Protein AF-A0A816B307-F1 (afdb_monomer_lite)

Organism: NCBI:txid392033

InterPro domains:
  IPR000407 Nucleoside phosphatase GDA1/CD39 [PF01150] (20-88)
  IPR000407 Nucleoside phosphatase GDA1/CD39 [PTHR11782] (22-88)

Foldseek 3Di:
DKDKDWDWDADPVRPDIDTDDIDIDDDDDDLLVCLVPLVVSVVVVVVRVVVVPVVDDPVCPVVGDDDDDDDPSLVPDPPVSSVCNVVSD

Radius of gyration: 15.78 Å; chains: 1; bounding box: 44×23×37 Å

pLDDT: mean 90.89, std 3.27, range [76.44, 95.62]

Sequence (89 aa):
MFINLCTSVDNENGDTFVLKNEIFKELKPGLSSFVNDISKAAEQINNLLKIADQEVSRFKHRSTPLVLRATAGLRLLSETKQKLLLEGV

Structure (mmCIF, N/CA/C/O backbone):
data_AF-A0A816B307-F1
#
_entry.id   AF-A0A816B307-F1
#
loop_
_atom_site.group_PDB
_atom_site.id
_atom_site.type_symbol
_atom_site.label_atom_id
_atom_site.label_alt_id
_atom_site.label_comp_id
_atom_site.label_asym_id
_atom_site.label_entity_id
_atom_site.label_seq_id
_atom_site.pdbx_PDB_ins_code
_atom_site.Cartn_x
_atom_site.Cartn_y
_atom_site.Cartn_z
_atom_site.occupancy
_atom_site.B_iso_or_equiv
_atom_site.auth_seq_id
_atom_site.auth_comp_id
_atom_site.auth_asym_id
_atom_site.auth_atom_id
_atom_site.pdbx_PDB_model_num
ATOM 1 N N . MET A 1 1 ? -2.964 8.385 2.792 1.00 89.25 1 MET A N 1
ATOM 2 C CA . MET A 1 1 ? -2.419 7.020 2.587 1.00 89.25 1 MET A CA 1
ATOM 3 C C . MET A 1 1 ? -1.830 7.012 1.196 1.00 89.25 1 MET A C 1
ATOM 5 O O . MET A 1 1 ? -2.460 7.576 0.320 1.00 89.25 1 MET A O 1
ATOM 9 N N . PHE A 1 2 ? -0.646 6.460 0.973 1.00 92.88 2 PHE A N 1
ATOM 10 C CA . PHE A 1 2 ? -0.005 6.560 -0.335 1.00 92.88 2 PHE A CA 1
ATOM 11 C C . PHE A 1 2 ? 0.654 5.248 -0.735 1.00 92.88 2 PHE A C 1
ATOM 13 O O . PHE A 1 2 ? 0.944 4.410 0.119 1.00 92.88 2 PHE A O 1
ATOM 20 N N . ILE A 1 3 ? 0.904 5.109 -2.030 1.00 93.94 3 ILE A N 1
ATOM 21 C CA . ILE A 1 3 ? 1.762 4.080 -2.602 1.00 93.94 3 ILE A CA 1
ATOM 22 C C . ILE A 1 3 ? 2.892 4.762 -3.367 1.00 93.94 3 ILE A C 1
ATOM 24 O O . ILE A 1 3 ? 2.681 5.787 -4.022 1.00 93.94 3 ILE A O 1
ATOM 28 N N . ASN A 1 4 ? 4.090 4.204 -3.233 1.00 95.62 4 ASN A N 1
ATOM 29 C CA . ASN A 1 4 ? 5.265 4.638 -3.964 1.00 95.62 4 ASN A CA 1
ATOM 30 C C . ASN A 1 4 ? 5.837 3.443 -4.729 1.00 95.62 4 ASN A C 1
ATOM 32 O O . ASN A 1 4 ? 6.133 2.413 -4.120 1.00 95.62 4 ASN A O 1
ATOM 36 N N . LEU A 1 5 ? 5.948 3.570 -6.048 1.00 94.06 5 LEU A N 1
ATOM 37 C CA . LEU A 1 5 ? 6.515 2.555 -6.922 1.00 94.06 5 LEU A CA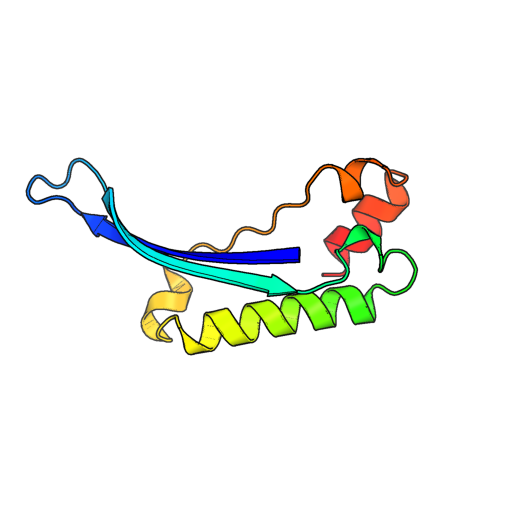 1
ATOM 38 C C . LEU A 1 5 ? 7.845 3.047 -7.468 1.00 94.06 5 LEU A C 1
ATOM 40 O O . LEU A 1 5 ? 7.887 3.937 -8.315 1.00 94.06 5 LEU A O 1
ATOM 44 N N . CYS A 1 6 ? 8.920 2.405 -7.029 1.00 92.62 6 CYS A N 1
ATOM 45 C CA . CYS A 1 6 ? 10.267 2.696 -7.487 1.00 92.62 6 CYS A CA 1
ATOM 46 C C . CYS A 1 6 ? 10.730 1.608 -8.455 1.00 92.62 6 CYS A C 1
ATOM 48 O O . CYS A 1 6 ? 10.671 0.419 -8.146 1.00 92.62 6 CYS A O 1
ATOM 50 N N . THR A 1 7 ? 11.228 2.011 -9.620 1.00 91.69 7 THR A N 1
ATOM 51 C CA . THR A 1 7 ? 11.976 1.126 -10.515 1.00 91.69 7 THR A CA 1
ATOM 52 C C . THR A 1 7 ? 13.442 1.488 -10.417 1.00 91.69 7 THR A C 1
ATOM 54 O O . THR A 1 7 ? 13.813 2.612 -10.750 1.00 91.69 7 THR A O 1
ATOM 57 N N . SER A 1 8 ? 14.273 0.546 -9.991 1.00 90.62 8 SER A N 1
ATOM 58 C CA . SER A 1 8 ? 15.725 0.680 -10.001 1.00 90.62 8 SER A CA 1
ATOM 59 C C . SER A 1 8 ? 16.356 -0.219 -11.061 1.00 90.62 8 SER A C 1
ATOM 61 O O . SER A 1 8 ? 15.763 -1.208 -11.497 1.00 90.62 8 SER A O 1
ATOM 63 N N . VAL A 1 9 ? 17.550 0.157 -11.500 1.00 90.19 9 VAL A N 1
ATOM 64 C CA . VAL A 1 9 ? 18.417 -0.639 -12.377 1.00 90.19 9 VAL A CA 1
ATOM 65 C C . VAL A 1 9 ? 19.806 -0.719 -11.757 1.00 90.19 9 VAL A C 1
ATOM 67 O O . VAL A 1 9 ? 20.185 0.178 -11.003 1.00 90.19 9 VAL A O 1
ATOM 70 N N . ASP A 1 10 ? 20.549 -1.777 -12.057 1.00 88.56 10 ASP A N 1
ATOM 71 C CA . ASP A 1 10 ? 21.950 -1.886 -11.649 1.00 88.56 10 ASP A CA 1
ATOM 72 C C . ASP A 1 10 ? 22.783 -0.789 -12.321 1.00 88.56 10 ASP A C 1
ATOM 74 O O . ASP A 1 10 ? 22.511 -0.386 -13.458 1.00 88.56 10 ASP A O 1
ATOM 78 N N . ASN A 1 11 ? 23.791 -0.284 -11.614 1.00 83.88 11 ASN A N 1
ATOM 79 C CA . ASN A 1 11 ? 24.819 0.551 -12.222 1.00 83.88 11 ASN A CA 1
ATOM 80 C C . ASN A 1 11 ? 25.713 -0.300 -13.154 1.00 83.88 11 ASN A C 1
ATOM 82 O O . ASN A 1 11 ? 25.710 -1.528 -13.086 1.00 83.88 11 ASN A O 1
ATOM 86 N N . GLU A 1 12 ? 26.512 0.347 -14.006 1.00 79.81 12 GLU A N 1
ATOM 87 C CA . GLU A 1 12 ? 27.381 -0.337 -14.985 1.00 79.81 12 GLU A CA 1
ATOM 88 C C . GLU A 1 12 ? 28.395 -1.314 -14.356 1.00 79.81 12 GLU A C 1
ATOM 90 O O . GLU A 1 12 ? 28.844 -2.244 -15.020 1.00 79.81 12 GLU A O 1
ATOM 95 N N . ASN A 1 13 ? 28.714 -1.139 -13.070 1.00 81.56 13 ASN A N 1
ATOM 96 C CA . ASN A 1 13 ? 29.655 -1.959 -12.308 1.00 81.56 13 ASN A CA 1
ATOM 97 C C . ASN A 1 13 ? 28.966 -3.046 -11.452 1.00 81.56 13 ASN A C 1
ATOM 99 O O . ASN A 1 13 ? 29.656 -3.854 -10.842 1.00 81.56 13 ASN A O 1
ATOM 103 N N . GLY A 1 14 ? 27.629 -3.083 -11.384 1.00 76.44 14 GLY A N 1
ATOM 104 C CA . GLY A 1 14 ? 26.845 -4.036 -10.587 1.00 76.44 14 GLY A CA 1
ATOM 105 C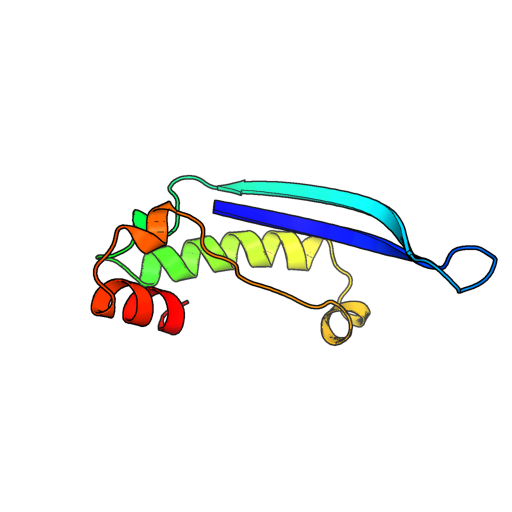 C . GLY A 1 14 ? 26.827 -3.803 -9.067 1.00 76.44 14 GLY A C 1
ATOM 106 O O . GLY A 1 14 ? 26.177 -4.560 -8.352 1.00 76.44 14 GLY A O 1
ATOM 107 N N . ASP A 1 15 ? 27.498 -2.765 -8.560 1.00 83.81 15 ASP A N 1
ATOM 108 C CA . ASP A 1 15 ? 27.703 -2.585 -7.111 1.00 83.81 15 ASP A CA 1
ATOM 109 C C . ASP A 1 15 ? 26.601 -1.770 -6.417 1.00 83.81 15 ASP A C 1
ATOM 111 O O . ASP A 1 15 ? 26.447 -1.823 -5.194 1.00 83.81 15 ASP A O 1
ATOM 115 N N . THR A 1 16 ? 25.840 -0.971 -7.170 1.00 88.19 16 THR A N 1
ATOM 116 C CA . THR A 1 16 ? 24.749 -0.156 -6.620 1.00 88.19 16 THR A CA 1
ATOM 117 C C . THR A 1 16 ? 23.541 -0.120 -7.544 1.00 88.19 16 THR A C 1
ATOM 119 O O . THR A 1 16 ? 23.658 -0.233 -8.763 1.00 88.19 16 THR A O 1
ATOM 122 N N . PHE A 1 17 ? 22.367 0.090 -6.949 1.00 88.19 17 PHE A N 1
ATOM 123 C CA . PHE A 1 17 ? 21.128 0.335 -7.676 1.00 88.19 17 PHE A CA 1
ATOM 124 C C . PHE A 1 17 ? 20.924 1.835 -7.893 1.00 88.19 17 PHE A C 1
ATOM 126 O O . PHE A 1 17 ? 21.042 2.631 -6.959 1.00 88.19 17 PHE A O 1
ATOM 133 N N . VAL A 1 18 ? 20.543 2.215 -9.108 1.00 91.88 18 VAL A N 1
ATOM 134 C CA . VAL A 1 18 ? 20.161 3.582 -9.470 1.00 91.88 18 VAL A CA 1
ATOM 135 C C . VAL A 1 18 ? 18.648 3.644 -9.645 1.00 91.88 18 VAL A C 1
ATOM 137 O O . VAL A 1 18 ? 18.059 2.828 -10.358 1.00 91.88 18 VAL A O 1
ATOM 140 N N . LEU A 1 19 ? 18.001 4.614 -8.994 1.00 92.19 19 LEU A N 1
ATOM 141 C CA . LEU A 1 19 ? 16.576 4.883 -9.185 1.00 92.19 19 LEU A CA 1
ATOM 142 C C . LEU A 1 19 ? 16.346 5.407 -10.608 1.00 92.19 19 LEU A C 1
ATOM 144 O O . LEU A 1 19 ? 16.869 6.452 -10.983 1.00 92.19 19 LEU A O 1
ATOM 148 N N . LYS A 1 20 ? 15.550 4.682 -11.392 1.00 92.00 20 LYS A N 1
ATOM 149 C CA . LYS A 1 20 ? 15.207 5.032 -12.773 1.00 92.00 20 LYS A CA 1
ATOM 150 C C . LYS A 1 20 ? 13.871 5.759 -12.874 1.00 92.00 20 LYS A C 1
ATOM 152 O O . LYS A 1 20 ? 13.734 6.671 -13.680 1.00 92.00 20 LYS A O 1
ATOM 157 N N . ASN A 1 21 ? 12.877 5.309 -12.114 1.00 90.75 21 ASN A N 1
ATOM 158 C CA . ASN A 1 21 ? 11.538 5.887 -12.130 1.00 90.75 21 ASN A CA 1
ATOM 159 C C . ASN A 1 21 ? 10.896 5.796 -10.748 1.00 90.75 21 ASN A C 1
ATOM 161 O O . ASN A 1 21 ? 11.121 4.819 -10.031 1.00 90.75 21 ASN A O 1
ATOM 165 N N . GLU A 1 22 ? 10.061 6.776 -10.426 1.00 94.00 22 GLU A N 1
ATOM 166 C CA . GLU A 1 22 ? 9.286 6.836 -9.192 1.00 94.00 22 GLU A CA 1
ATOM 167 C C . GLU A 1 22 ? 7.857 7.283 -9.510 1.00 94.00 22 GLU A C 1
ATOM 169 O O . GLU A 1 22 ? 7.643 8.284 -10.195 1.00 94.00 22 GLU A O 1
ATOM 174 N N . ILE A 1 23 ? 6.870 6.542 -9.010 1.00 93.56 23 ILE A N 1
ATOM 175 C CA . ILE A 1 23 ? 5.455 6.895 -9.122 1.00 93.56 23 ILE A CA 1
ATOM 176 C C . ILE A 1 23 ? 4.883 7.017 -7.720 1.00 93.56 23 ILE A C 1
ATOM 178 O O . ILE A 1 23 ? 4.785 6.034 -6.987 1.00 93.56 23 ILE A O 1
ATOM 182 N N . PHE A 1 24 ? 4.432 8.222 -7.386 1.00 95.00 24 PHE A N 1
ATOM 183 C CA . PHE A 1 24 ? 3.784 8.520 -6.118 1.00 95.00 24 PHE A CA 1
ATOM 184 C C . PHE A 1 24 ? 2.295 8.799 -6.323 1.00 95.00 24 PHE A C 1
ATOM 186 O O . PHE A 1 24 ? 1.912 9.649 -7.134 1.00 95.00 24 PHE A O 1
ATOM 193 N N . LYS A 1 25 ? 1.442 8.105 -5.563 1.00 94.81 25 LYS A N 1
ATOM 194 C CA . LYS A 1 25 ? -0.003 8.366 -5.518 1.00 94.81 25 LYS A CA 1
ATOM 195 C C . LYS A 1 25 ? -0.495 8.366 -4.085 1.00 94.81 25 LYS A C 1
ATOM 197 O O . LYS A 1 25 ? -0.191 7.456 -3.318 1.00 94.81 25 LYS A O 1
ATOM 202 N N . GLU A 1 26 ? -1.309 9.358 -3.751 1.00 93.56 26 GLU A N 1
ATOM 203 C CA . GLU A 1 26 ? -1.908 9.510 -2.431 1.00 93.56 26 GLU A CA 1
ATOM 204 C C . GLU A 1 26 ? -3.438 9.482 -2.519 1.00 93.56 26 GLU A C 1
ATOM 206 O O . GLU A 1 26 ? -4.041 10.137 -3.366 1.00 93.56 26 GLU A O 1
ATOM 211 N N . LEU A 1 27 ? -4.056 8.754 -1.592 1.00 91.38 27 LEU A N 1
ATOM 212 C CA . LEU A 1 27 ? -5.483 8.753 -1.308 1.00 91.38 27 LEU A CA 1
ATOM 213 C C . LEU A 1 27 ? -5.751 9.323 0.089 1.00 91.38 27 LEU A C 1
ATOM 215 O O . LEU A 1 27 ? -4.976 9.135 1.037 1.00 91.38 27 LEU A O 1
ATOM 219 N N . LYS A 1 28 ? -6.888 10.003 0.222 1.00 90.81 28 LYS A N 1
ATOM 220 C CA . LYS A 1 28 ? -7.415 10.518 1.489 1.00 90.81 28 LYS A CA 1
ATOM 221 C C . LYS A 1 28 ? -8.806 9.913 1.726 1.00 90.81 28 LYS A C 1
ATOM 223 O O . LYS A 1 28 ? -9.548 9.770 0.758 1.00 90.81 28 LYS A O 1
ATOM 228 N N . PRO A 1 29 ? -9.196 9.620 2.980 1.00 90.50 29 PRO A N 1
ATOM 229 C CA . PRO A 1 29 ? -8.443 9.824 4.221 1.00 90.50 29 PRO A CA 1
ATOM 230 C C . PRO A 1 29 ? -7.374 8.739 4.484 1.00 90.50 29 PRO A C 1
ATOM 232 O O . PRO A 1 29 ? -7.173 7.823 3.692 1.00 90.50 29 PRO A O 1
ATOM 235 N N . GLY A 1 30 ? -6.602 8.885 5.567 1.00 89.31 30 GLY A N 1
ATOM 236 C CA . GLY A 1 30 ? -5.557 7.925 5.951 1.00 89.31 30 GLY A CA 1
ATOM 237 C C . GLY A 1 30 ? -6.107 6.654 6.611 1.00 89.31 30 GLY A C 1
ATOM 238 O O . GLY A 1 30 ? -7.264 6.611 7.013 1.00 89.31 30 GLY A O 1
ATOM 239 N N . LEU A 1 31 ? -5.251 5.637 6.787 1.00 89.69 31 LEU A N 1
ATOM 240 C CA . LEU A 1 31 ? -5.639 4.337 7.360 1.00 89.69 31 LEU A CA 1
ATOM 241 C C . LEU A 1 31 ? -6.315 4.474 8.738 1.00 89.69 31 LEU A C 1
ATOM 243 O O . LEU A 1 31 ? -7.342 3.857 8.995 1.00 89.69 31 LEU A O 1
ATOM 247 N N . SER A 1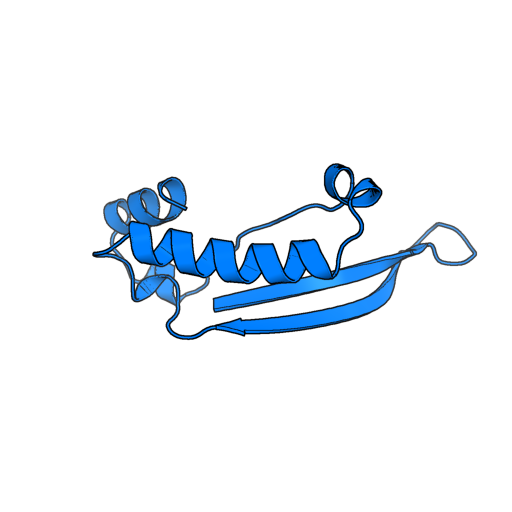 32 ? -5.802 5.361 9.595 1.00 89.12 32 SER A N 1
ATOM 248 C CA . SER A 1 32 ? -6.342 5.620 10.938 1.00 89.12 32 SER A CA 1
ATOM 249 C C . SER A 1 32 ? -7.756 6.216 10.957 1.00 89.12 32 SER A C 1
ATOM 251 O O . SER A 1 32 ? -8.378 6.264 12.013 1.00 89.12 32 SER A O 1
ATOM 253 N N . SER A 1 33 ? -8.290 6.675 9.823 1.00 91.06 33 SER A N 1
ATOM 254 C CA . SER A 1 33 ? -9.679 7.141 9.727 1.00 91.06 33 SER A CA 1
ATOM 255 C C . SER A 1 33 ? -10.683 5.993 9.576 1.00 91.06 33 SER A C 1
ATOM 257 O O . SER A 1 33 ? -11.874 6.205 9.777 1.00 91.06 33 SER A O 1
ATOM 259 N N . PHE A 1 34 ? -10.215 4.780 9.269 1.00 90.56 34 PHE A N 1
ATOM 260 C CA . PHE A 1 34 ? -11.048 3.600 9.005 1.00 90.56 34 PHE A CA 1
ATOM 261 C C . PHE A 1 34 ? -11.059 2.588 10.158 1.00 90.56 34 PHE A C 1
ATOM 263 O O . PHE A 1 34 ? -11.421 1.432 9.990 1.00 90.56 34 PHE A O 1
ATOM 270 N N . VAL A 1 35 ? -10.690 3.013 11.363 1.00 87.50 35 VAL A N 1
ATOM 271 C CA . VAL A 1 35 ? -10.528 2.130 12.535 1.00 87.50 35 VAL A CA 1
ATOM 272 C C . VAL A 1 35 ? -11.817 1.419 12.948 1.00 87.50 35 VAL A C 1
ATOM 274 O O . VAL A 1 35 ? -11.767 0.352 13.550 1.00 87.50 35 VAL A O 1
ATOM 277 N N . ASN A 1 36 ? -12.965 2.008 12.621 1.00 88.44 36 ASN A N 1
ATOM 278 C CA . ASN A 1 36 ? -14.276 1.430 12.905 1.00 88.44 36 ASN A CA 1
ATOM 279 C C . ASN A 1 36 ? -14.878 0.698 11.687 1.00 88.44 36 ASN A C 1
ATOM 281 O O . ASN A 1 36 ? -15.987 0.187 11.788 1.00 88.44 36 ASN A O 1
ATOM 285 N N . ASP A 1 37 ? -14.189 0.682 10.539 1.00 92.38 37 ASP A N 1
ATOM 286 C CA . ASP A 1 37 ? -14.672 0.113 9.274 1.00 92.38 37 ASP A CA 1
ATOM 287 C C . ASP A 1 37 ? -13.494 -0.451 8.458 1.00 92.38 37 ASP A C 1
ATOM 289 O O . ASP A 1 37 ? -12.975 0.176 7.530 1.00 92.38 37 ASP A O 1
ATOM 293 N N . ILE A 1 38 ? -13.047 -1.646 8.851 1.00 90.88 38 ILE A N 1
ATOM 294 C CA . ILE A 1 38 ? -11.904 -2.344 8.242 1.00 90.88 38 ILE A CA 1
ATOM 295 C C . ILE A 1 38 ? -12.150 -2.610 6.753 1.00 90.88 38 ILE A C 1
ATOM 297 O O . ILE A 1 38 ? -11.237 -2.471 5.943 1.00 90.88 38 ILE A O 1
ATOM 301 N N . SER A 1 39 ? -13.385 -2.942 6.369 1.00 93.31 39 SER A N 1
ATOM 302 C CA . SER A 1 39 ? -13.736 -3.222 4.975 1.00 93.31 39 SER A CA 1
ATOM 303 C C . SER A 1 39 ? -13.395 -2.044 4.063 1.00 93.31 39 SER A C 1
ATOM 305 O O . SER A 1 39 ? -12.797 -2.237 3.004 1.00 93.31 39 SER A O 1
ATOM 307 N N . LYS A 1 40 ? -13.679 -0.809 4.498 1.00 93.19 40 LYS A N 1
ATOM 308 C CA . LYS A 1 40 ? -13.275 0.394 3.754 1.00 93.19 40 LYS A CA 1
ATOM 309 C C . LYS A 1 40 ? -11.765 0.622 3.753 1.00 93.19 40 LYS A C 1
ATOM 311 O O . LYS A 1 40 ? -11.235 1.122 2.763 1.00 93.19 40 LYS A O 1
ATOM 316 N N . ALA A 1 41 ? -11.064 0.258 4.827 1.00 91.81 41 ALA A N 1
ATOM 317 C CA . ALA A 1 41 ? -9.603 0.315 4.863 1.00 91.81 41 ALA A CA 1
ATOM 318 C C . ALA A 1 41 ? -8.980 -0.601 3.796 1.00 91.81 41 ALA A C 1
ATOM 320 O O . ALA A 1 41 ? -8.131 -0.155 3.019 1.00 91.81 41 ALA A O 1
ATOM 321 N N . ALA A 1 42 ? -9.452 -1.848 3.723 1.00 92.88 42 ALA A N 1
ATOM 322 C CA . ALA A 1 42 ? -9.016 -2.833 2.739 1.00 92.88 42 ALA A CA 1
ATOM 323 C C . ALA A 1 42 ? -9.372 -2.396 1.309 1.00 92.88 42 ALA A C 1
ATOM 325 O O . ALA A 1 42 ? -8.557 -2.515 0.396 1.00 92.88 42 ALA A O 1
ATOM 326 N N . GLU A 1 43 ? -10.556 -1.814 1.101 1.00 93.81 43 GLU A N 1
ATOM 327 C CA . GLU A 1 43 ? -10.949 -1.245 -0.192 1.00 93.81 43 GLU A CA 1
ATOM 328 C C . GLU A 1 43 ? -9.997 -0.125 -0.645 1.00 93.81 43 GLU A C 1
ATOM 330 O O . GLU A 1 43 ? -9.562 -0.104 -1.799 1.00 93.81 43 GLU A O 1
ATOM 335 N N . GLN A 1 44 ? -9.615 0.785 0.257 1.00 92.25 44 GLN A N 1
ATOM 336 C CA . GLN A 1 44 ? -8.663 1.853 -0.061 1.00 92.25 44 GLN A CA 1
ATOM 337 C C . GLN A 1 44 ? -7.277 1.313 -0.424 1.00 92.25 44 GLN A C 1
ATOM 339 O O . GLN A 1 44 ? -6.669 1.797 -1.381 1.00 92.25 44 GLN A O 1
ATOM 344 N N . ILE A 1 45 ? -6.794 0.288 0.283 1.00 93.44 45 ILE A N 1
ATOM 345 C CA . ILE A 1 45 ? -5.530 -0.378 -0.057 1.00 93.44 45 ILE A CA 1
ATOM 346 C C . ILE A 1 45 ? -5.641 -1.072 -1.415 1.00 93.44 45 ILE A C 1
ATOM 348 O O . ILE A 1 45 ? -4.769 -0.885 -2.260 1.00 93.44 45 ILE A O 1
ATOM 352 N N . ASN A 1 46 ? -6.745 -1.764 -1.693 1.00 94.25 46 ASN A N 1
ATOM 353 C CA . ASN A 1 46 ? -6.994 -2.372 -3.000 1.00 94.25 46 ASN A CA 1
ATOM 354 C C . ASN A 1 46 ? -6.986 -1.348 -4.142 1.00 94.25 46 ASN A C 1
ATOM 356 O O . ASN A 1 46 ? -6.499 -1.649 -5.230 1.00 94.25 46 ASN A O 1
ATOM 360 N N . ASN A 1 47 ? -7.475 -0.128 -3.918 1.00 94.00 47 ASN A N 1
ATOM 361 C CA . ASN A 1 47 ? -7.406 0.933 -4.924 1.00 94.00 47 ASN A CA 1
ATOM 362 C C . ASN A 1 47 ? -5.961 1.373 -5.204 1.00 94.00 47 ASN A C 1
ATOM 364 O O . ASN A 1 47 ? -5.610 1.583 -6.364 1.00 94.00 47 ASN A O 1
ATOM 368 N N . LEU A 1 48 ? -5.103 1.439 -4.181 1.00 94.00 48 LEU A N 1
ATOM 369 C CA . LEU A 1 48 ? -3.667 1.674 -4.372 1.00 94.00 48 LEU A CA 1
ATOM 370 C C . LEU A 1 48 ? -2.986 0.507 -5.099 1.00 94.00 48 LEU A C 1
ATOM 372 O O . LEU A 1 48 ? -2.181 0.734 -6.000 1.00 94.00 48 LEU A O 1
ATOM 376 N N . LEU A 1 49 ? -3.333 -0.735 -4.753 1.00 94.25 49 LEU A N 1
ATOM 377 C CA . LEU A 1 49 ? -2.777 -1.926 -5.397 1.00 94.25 49 LEU A CA 1
ATOM 378 C C . LEU A 1 49 ? -3.184 -2.039 -6.866 1.00 94.25 49 LEU A C 1
ATOM 380 O O . LEU A 1 49 ? -2.360 -2.434 -7.679 1.00 94.25 49 LEU A O 1
ATOM 384 N N . LYS A 1 50 ? -4.403 -1.634 -7.238 1.00 94.38 50 LYS A N 1
ATOM 385 C CA . LYS A 1 50 ? -4.818 -1.556 -8.649 1.00 94.38 50 LYS A CA 1
ATOM 386 C C . LYS A 1 50 ? -3.963 -0.578 -9.447 1.00 94.38 50 LYS A C 1
ATOM 388 O O . LYS A 1 50 ? -3.640 -0.865 -10.593 1.00 94.38 50 LYS A O 1
ATOM 393 N N . ILE A 1 51 ? -3.577 0.548 -8.846 1.00 91.81 51 ILE A N 1
ATOM 394 C CA . ILE A 1 51 ? -2.647 1.477 -9.494 1.00 91.81 51 ILE A CA 1
ATOM 395 C C . ILE A 1 51 ? -1.292 0.790 -9.689 1.00 91.81 51 ILE A C 1
ATOM 397 O O . ILE A 1 51 ? -0.733 0.842 -10.779 1.00 91.81 51 ILE A O 1
ATOM 401 N N . ALA A 1 52 ? -0.785 0.085 -8.674 1.00 92.81 52 ALA A N 1
ATOM 402 C CA . ALA A 1 52 ? 0.462 -0.659 -8.820 1.00 92.81 52 ALA A CA 1
ATOM 403 C C . ALA A 1 52 ? 0.389 -1.779 -9.872 1.00 92.81 52 ALA A C 1
ATOM 405 O O . ALA A 1 52 ? 1.344 -1.970 -10.619 1.00 92.81 52 ALA A O 1
ATOM 406 N N . ASP A 1 53 ? -0.735 -2.491 -9.962 1.00 93.56 53 ASP A N 1
ATOM 407 C CA . ASP A 1 53 ? -0.969 -3.562 -10.940 1.00 93.56 53 ASP A CA 1
ATOM 408 C C . ASP A 1 53 ? -0.945 -3.043 -12.386 1.00 93.56 53 ASP A C 1
ATOM 410 O O . ASP A 1 53 ? -0.483 -3.740 -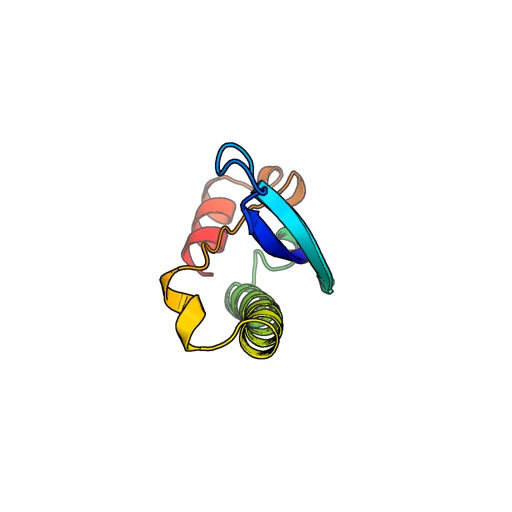13.287 1.00 93.56 53 ASP A O 1
ATOM 414 N N . GLN A 1 54 ? -1.397 -1.803 -12.606 1.00 92.38 54 GLN A N 1
ATOM 415 C CA . GLN A 1 54 ? -1.364 -1.146 -13.917 1.00 92.38 54 GLN A CA 1
ATOM 416 C C . GLN A 1 54 ? 0.048 -0.706 -14.324 1.00 92.38 54 GLN A C 1
ATOM 418 O O . GLN A 1 54 ? 0.391 -0.776 -15.503 1.00 92.38 54 GLN A O 1
ATOM 423 N N . GLU A 1 55 ? 0.868 -0.278 -13.363 1.00 91.38 55 GLU A N 1
ATOM 424 C CA . GLU A 1 55 ? 2.221 0.237 -13.618 1.00 91.38 55 GLU A CA 1
ATOM 425 C C . GLU A 1 55 ? 3.289 -0.872 -13.654 1.00 91.38 55 GLU A C 1
ATOM 427 O O . GLU A 1 55 ? 4.279 -0.780 -14.385 1.00 91.38 55 GLU A O 1
ATOM 432 N N . VAL A 1 56 ? 3.116 -1.949 -12.877 1.00 92.12 56 VAL A N 1
ATOM 433 C CA . VAL A 1 56 ? 4.073 -3.062 -12.805 1.00 92.12 56 VAL A CA 1
ATOM 434 C C . VAL A 1 56 ? 3.638 -4.194 -13.724 1.00 92.12 56 VAL A C 1
ATOM 436 O O . VAL A 1 56 ? 2.584 -4.800 -13.552 1.00 92.12 56 VAL A O 1
ATOM 439 N N . SER A 1 57 ? 4.501 -4.568 -14.668 1.00 92.12 57 SER A N 1
ATOM 440 C CA . SER A 1 57 ? 4.225 -5.694 -15.561 1.00 92.12 57 SER A CA 1
ATOM 441 C C . SER A 1 57 ? 4.055 -7.018 -14.801 1.00 92.12 57 SER A C 1
ATOM 443 O O . SER A 1 57 ? 4.866 -7.349 -13.935 1.00 92.12 57 SER A O 1
ATOM 445 N N . ARG A 1 58 ? 3.070 -7.835 -15.206 1.00 92.81 58 ARG A N 1
ATOM 446 C CA . ARG A 1 58 ? 2.721 -9.146 -14.606 1.00 92.81 58 ARG A CA 1
ATOM 447 C C . ARG A 1 58 ? 3.916 -10.054 -14.302 1.00 92.81 58 ARG A C 1
ATOM 449 O O . ARG A 1 58 ? 3.965 -10.687 -13.253 1.00 92.81 58 ARG A O 1
ATOM 456 N N . PHE A 1 59 ? 4.891 -10.124 -15.206 1.00 94.25 59 PHE A N 1
ATOM 457 C CA . PHE A 1 59 ? 6.073 -10.975 -15.035 1.00 94.25 59 PHE A CA 1
ATOM 458 C C . PHE A 1 59 ? 7.020 -10.490 -13.925 1.00 94.25 59 PHE A C 1
ATOM 460 O O . PHE A 1 59 ? 7.766 -11.296 -13.377 1.00 94.25 59 PHE A O 1
ATOM 467 N N . LYS A 1 60 ? 6.971 -9.201 -13.558 1.00 93.81 60 LYS A N 1
ATOM 468 C CA . LYS A 1 60 ? 7.766 -8.626 -12.463 1.00 93.81 60 LYS A CA 1
ATOM 469 C C . LYS A 1 60 ? 7.089 -8.732 -11.101 1.00 93.81 60 LYS A C 1
ATOM 471 O O . LYS A 1 60 ? 7.788 -8.615 -10.104 1.00 93.81 60 LYS A O 1
ATOM 476 N N . HIS A 1 61 ? 5.782 -9.016 -11.027 1.00 92.69 61 HIS A N 1
ATOM 477 C CA . HIS A 1 61 ? 5.042 -9.076 -9.754 1.00 92.69 61 HIS A CA 1
ATOM 478 C C . HIS A 1 61 ? 5.706 -9.987 -8.718 1.00 92.69 61 HIS A C 1
ATOM 480 O O . HIS A 1 61 ? 5.791 -9.618 -7.555 1.00 92.69 61 HIS A O 1
ATOM 486 N N . ARG A 1 62 ? 6.236 -11.146 -9.135 1.00 93.69 62 ARG A N 1
ATOM 487 C CA . ARG A 1 62 ? 6.924 -12.078 -8.220 1.00 93.69 62 ARG A CA 1
ATOM 488 C C . ARG A 1 62 ? 8.234 -11.529 -7.650 1.00 93.69 62 ARG A C 1
ATOM 490 O O . ARG A 1 62 ? 8.627 -11.932 -6.564 1.00 93.69 62 ARG A O 1
ATOM 497 N N . SER A 1 63 ? 8.914 -10.658 -8.390 1.00 92.62 63 SER A N 1
ATOM 498 C CA . SER A 1 63 ? 10.199 -10.060 -8.010 1.00 92.62 63 SER A CA 1
ATOM 499 C C . SER A 1 63 ? 10.070 -8.652 -7.425 1.00 92.62 63 SER A C 1
ATOM 501 O O . SER A 1 63 ? 11.061 -8.098 -6.966 1.00 92.62 63 SER A O 1
ATOM 503 N N . THR A 1 64 ? 8.881 -8.047 -7.473 1.00 93.75 64 THR A N 1
ATOM 504 C CA . THR A 1 64 ? 8.637 -6.699 -6.956 1.00 93.75 64 THR A CA 1
ATOM 505 C C . THR A 1 64 ? 8.212 -6.794 -5.490 1.00 93.75 64 THR A C 1
ATOM 507 O O . THR A 1 64 ? 7.096 -7.236 -5.215 1.00 93.75 64 THR A O 1
ATOM 510 N N . PRO A 1 65 ? 9.065 -6.393 -4.530 1.00 93.69 65 PRO A N 1
ATOM 511 C CA . PRO A 1 65 ? 8.693 -6.413 -3.124 1.00 93.69 65 PRO A CA 1
ATOM 512 C C . PRO A 1 65 ? 7.596 -5.382 -2.850 1.00 93.69 65 PRO A C 1
ATOM 514 O O . PRO A 1 65 ? 7.667 -4.240 -3.305 1.00 93.69 65 PRO A O 1
ATOM 517 N N . LEU A 1 66 ? 6.602 -5.779 -2.059 1.00 93.12 66 LEU A N 1
ATOM 518 C CA . LEU A 1 66 ? 5.539 -4.905 -1.579 1.00 93.12 66 LEU A CA 1
ATOM 519 C C . LEU A 1 66 ? 5.660 -4.767 -0.063 1.00 93.12 66 LEU A C 1
ATOM 521 O O . LEU A 1 66 ? 5.717 -5.764 0.654 1.00 93.12 66 LEU A O 1
ATOM 525 N N . VAL A 1 67 ? 5.694 -3.528 0.427 1.00 92.75 67 VAL A N 1
ATOM 526 C CA . VAL A 1 67 ? 5.807 -3.241 1.859 1.00 92.75 67 VAL A CA 1
ATOM 527 C C . VAL A 1 67 ? 4.739 -2.235 2.257 1.00 92.75 67 VAL A C 1
ATOM 529 O O . VAL A 1 67 ? 4.743 -1.094 1.796 1.00 92.75 67 VAL A O 1
ATOM 532 N N . LEU A 1 68 ? 3.851 -2.642 3.162 1.00 90.81 68 LEU A N 1
ATOM 533 C CA . LEU A 1 68 ? 2.894 -1.745 3.797 1.00 90.81 68 LEU A CA 1
ATOM 534 C C . LEU A 1 68 ? 3.509 -1.164 5.072 1.00 90.81 68 LEU A C 1
ATOM 536 O O . LEU A 1 68 ? 3.987 -1.894 5.940 1.00 90.81 68 LEU A O 1
ATOM 540 N N . ARG A 1 69 ? 3.496 0.165 5.200 1.00 89.38 69 ARG A N 1
ATOM 541 C CA . ARG A 1 69 ? 3.993 0.866 6.390 1.00 89.38 69 ARG A CA 1
ATOM 542 C C . ARG A 1 69 ? 2.953 1.857 6.877 1.00 89.38 69 ARG A C 1
ATOM 544 O O . ARG A 1 69 ? 2.444 2.667 6.107 1.00 89.38 69 ARG A O 1
ATOM 551 N N . ALA A 1 70 ? 2.684 1.828 8.175 1.00 88.31 70 ALA A N 1
ATOM 552 C CA . ALA A 1 70 ? 1.838 2.807 8.836 1.00 88.31 70 ALA A CA 1
ATOM 553 C C . ALA A 1 70 ? 2.689 3.827 9.604 1.00 88.31 70 ALA A C 1
ATOM 555 O O . ALA A 1 70 ? 3.720 3.492 10.187 1.00 88.31 70 ALA A O 1
ATOM 556 N N . THR A 1 71 ? 2.263 5.090 9.595 1.00 89.38 71 THR A N 1
ATOM 557 C CA . THR A 1 71 ? 2.989 6.197 10.235 1.00 89.38 71 THR A CA 1
ATOM 558 C C . THR A 1 71 ? 2.359 6.583 11.580 1.00 89.38 71 THR A C 1
ATOM 560 O O . THR A 1 71 ? 1.596 5.820 12.173 1.00 89.38 71 THR A O 1
ATOM 563 N N . ALA A 1 72 ? 2.699 7.768 12.106 1.00 88.44 72 ALA A N 1
ATOM 564 C CA . ALA A 1 72 ? 2.261 8.256 13.416 1.00 88.44 72 ALA A CA 1
ATOM 565 C C . ALA A 1 72 ? 0.743 8.172 13.648 1.00 88.44 72 ALA A C 1
ATOM 567 O O . ALA A 1 72 ? 0.337 7.852 14.758 1.00 88.44 72 ALA A O 1
ATOM 568 N N . GLY A 1 73 ? -0.082 8.373 12.613 1.00 87.00 73 GLY A N 1
ATOM 569 C CA . GLY A 1 73 ? -1.542 8.312 12.744 1.00 87.00 73 GLY A CA 1
ATOM 570 C C . GLY A 1 73 ? -2.063 6.971 13.270 1.00 87.00 73 GLY A C 1
ATOM 571 O O . GLY A 1 73 ? -3.044 6.951 14.005 1.00 87.00 73 GLY A O 1
ATOM 572 N N . LEU A 1 74 ? -1.388 5.858 12.959 1.00 89.38 74 LEU A N 1
ATOM 573 C CA . LEU A 1 74 ? -1.771 4.544 13.479 1.00 89.38 74 LEU A CA 1
ATOM 574 C C . LEU A 1 74 ? -1.303 4.342 14.929 1.00 89.38 74 LEU A C 1
ATOM 576 O O . LEU A 1 74 ? -2.052 3.802 15.735 1.00 89.38 74 LEU A O 1
ATOM 580 N N . ARG A 1 75 ? -0.110 4.845 15.282 1.00 90.12 75 ARG A N 1
ATOM 581 C CA . ARG A 1 75 ? 0.461 4.747 16.642 1.00 90.12 75 ARG A CA 1
ATOM 582 C C . ARG A 1 75 ? -0.386 5.437 17.716 1.00 90.12 75 ARG A C 1
ATOM 584 O O . ARG A 1 75 ? -0.244 5.112 18.887 1.00 90.12 75 ARG A O 1
ATOM 591 N N . LEU A 1 76 ? -1.248 6.378 17.324 1.00 90.50 76 LEU A N 1
ATOM 592 C CA . LEU A 1 76 ? -2.167 7.079 18.228 1.00 90.50 76 LEU A CA 1
ATOM 593 C C . LEU A 1 76 ? -3.362 6.221 18.679 1.00 90.50 76 LEU A C 1
ATOM 595 O O . LEU A 1 76 ? -4.090 6.614 19.586 1.00 90.50 76 LEU A O 1
ATOM 599 N N . LEU A 1 77 ? -3.602 5.077 18.038 1.00 89.12 77 LEU A N 1
ATOM 600 C CA . LEU A 1 77 ? -4.706 4.181 18.378 1.00 89.12 77 LEU A CA 1
ATOM 601 C C . LEU A 1 77 ? -4.306 3.216 19.498 1.00 89.12 77 LEU A C 1
ATOM 603 O O . LEU A 1 77 ? -3.123 2.981 19.725 1.00 89.12 77 LEU A O 1
ATOM 607 N N . SER A 1 78 ? -5.282 2.588 20.155 1.00 92.75 78 SER A N 1
ATOM 608 C CA . SER A 1 78 ? -4.982 1.485 21.075 1.00 92.75 78 SER A CA 1
ATOM 609 C C . SER A 1 78 ? -4.387 0.290 20.326 1.00 92.75 78 SER A C 1
ATOM 611 O O . SER A 1 78 ? -4.767 0.018 19.187 1.00 92.75 78 SER A O 1
ATOM 613 N N . GLU A 1 79 ? -3.493 -0.457 20.974 1.00 91.31 79 GLU A N 1
ATOM 614 C CA . GLU A 1 79 ? -2.795 -1.609 20.383 1.00 91.31 79 GLU A CA 1
ATOM 615 C C . GLU A 1 79 ? -3.760 -2.625 19.751 1.00 91.31 79 GLU A C 1
ATOM 617 O O . GLU A 1 79 ? -3.565 -3.059 18.618 1.00 91.31 79 GLU A O 1
ATOM 622 N N . THR A 1 80 ? -4.877 -2.913 20.427 1.00 91.81 80 THR A N 1
ATOM 623 C CA . THR A 1 80 ? -5.931 -3.799 19.914 1.00 91.81 80 THR A CA 1
ATOM 624 C C . THR A 1 80 ? -6.509 -3.306 18.587 1.00 91.81 80 THR A C 1
ATOM 626 O O . THR A 1 80 ? -6.692 -4.095 17.665 1.00 91.81 80 THR A O 1
ATOM 629 N N . LYS A 1 81 ? -6.773 -1.998 18.467 1.00 89.00 81 LYS A N 1
ATOM 630 C CA . LYS A 1 81 ? -7.313 -1.391 17.243 1.00 89.00 81 LYS A CA 1
ATOM 631 C C . LYS A 1 81 ? -6.276 -1.356 16.125 1.00 89.00 81 LYS A C 1
ATOM 633 O O . LYS A 1 81 ? -6.634 -1.557 14.971 1.00 89.00 81 LYS A O 1
ATOM 638 N N . GLN A 1 82 ? -5.005 -1.123 16.459 1.00 90.31 82 GLN A N 1
ATOM 639 C CA . GLN A 1 82 ? -3.912 -1.175 15.485 1.00 90.31 82 GLN A CA 1
ATOM 640 C C . GLN A 1 82 ? -3.786 -2.574 14.886 1.00 90.31 82 GLN A C 1
ATOM 642 O O . GLN A 1 82 ? -3.776 -2.712 13.667 1.00 90.31 82 GLN A O 1
ATOM 647 N N . LYS A 1 83 ? -3.738 -3.601 15.742 1.00 89.75 83 LYS A N 1
ATOM 648 C CA . LYS A 1 83 ? -3.602 -4.996 15.322 1.00 89.75 83 LYS A CA 1
ATOM 649 C C . LYS A 1 83 ? -4.768 -5.432 14.441 1.00 89.75 83 LYS A C 1
ATOM 651 O O . LYS A 1 83 ? -4.547 -5.902 13.335 1.00 89.75 83 LYS A O 1
ATOM 656 N N . LEU A 1 84 ? -5.995 -5.175 14.889 1.00 89.94 84 LEU A N 1
ATOM 657 C CA . LEU A 1 84 ? -7.206 -5.510 14.142 1.00 89.94 84 LEU A CA 1
ATOM 658 C C . LEU A 1 84 ? -7.266 -4.812 12.774 1.00 89.94 84 LEU A C 1
ATOM 660 O O . LEU A 1 84 ? -7.691 -5.420 11.798 1.00 89.94 84 LEU A O 1
ATOM 664 N N . LEU A 1 85 ? -6.804 -3.562 12.677 1.00 90.06 85 LEU A N 1
ATOM 665 C CA . LEU A 1 85 ? -6.759 -2.851 11.401 1.00 90.06 85 LEU A CA 1
ATOM 666 C C . LEU A 1 85 ? -5.651 -3.363 10.474 1.00 90.06 85 LEU A C 1
ATOM 668 O O . LEU A 1 85 ? -5.871 -3.405 9.274 1.00 90.06 85 LEU A O 1
ATOM 672 N N . LEU A 1 86 ? -4.478 -3.725 11.004 1.00 89.25 86 LEU A N 1
ATOM 673 C CA . LEU A 1 86 ? -3.351 -4.231 10.210 1.00 89.25 86 LEU A CA 1
ATOM 674 C C . LEU A 1 86 ? -3.544 -5.676 9.742 1.00 89.25 86 LEU A C 1
ATOM 676 O O . LEU A 1 86 ? -3.073 -6.018 8.668 1.00 89.25 86 LEU A O 1
ATOM 680 N N . GLU A 1 87 ? -4.209 -6.517 10.535 1.00 89.12 87 GLU A N 1
ATOM 681 C CA . GLU A 1 87 ? -4.538 -7.898 10.152 1.00 89.12 87 GLU A CA 1
ATOM 682 C C . GLU A 1 87 ? -5.724 -7.965 9.184 1.00 89.12 87 GLU A C 1
ATOM 684 O O . GLU A 1 87 ? -5.887 -8.948 8.466 1.00 89.12 87 GLU A O 1
ATOM 689 N N . GLY A 1 88 ? -6.569 -6.934 9.186 1.00 86.12 88 GLY A N 1
ATOM 690 C CA . GLY A 1 88 ? -7.758 -6.857 8.347 1.00 86.12 88 GLY A CA 1
ATOM 691 C C . GLY A 1 88 ? -7.534 -6.277 6.949 1.00 8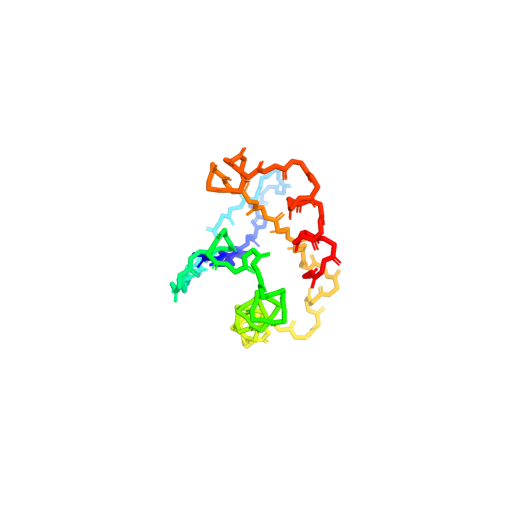6.12 88 GLY A C 1
ATOM 692 O O . GLY A 1 88 ? -8.510 -6.141 6.209 1.00 86.12 88 GLY A O 1
ATOM 693 N 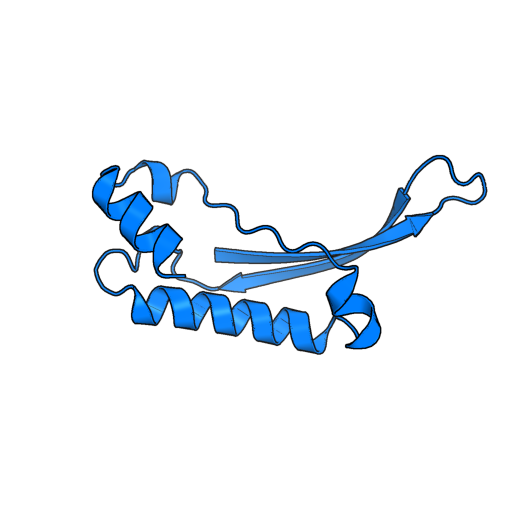N . VAL A 1 89 ? -6.298 -5.902 6.602 1.00 85.62 89 VAL A N 1
ATOM 694 C CA . VAL A 1 89 ? -5.938 -5.274 5.319 1.00 85.62 89 VAL A CA 1
ATOM 695 C C . VAL A 1 89 ? -4.908 -6.059 4.527 1.00 85.62 89 VAL A C 1
ATOM 697 O O . VAL A 1 89 ? -4.089 -6.773 5.143 1.00 85.62 89 VAL A O 1
#

Secondary structure (DSSP, 8-state):
-EEEEEEEEE-TTSSSEEEEEEEEEE-SS-GGGGTT-HHHHHHHHHHHHHHHHHHS-GGGTTTS-------HHHHTS-HHHHHHHHHT-